Protein AF-A0A8S0ZTH3-F1 (afdb_monomer)

InterPro domains:
  IPR039289 Mitochondrial intermembrane space import and assembly protein 40 [PTHR21622] (33-77)

Mean predicted aligned error: 11.84 Å

Organism: Arctia plantaginis (NCBI:txid874455)

Radius of gyration: 22.98 Å; Cα contacts (8 Å, |Δi|>4): 65; chains: 1; bounding box: 45×37×46 Å

Secondary structure (DSSP, 8-state):
----EEEEESTTS-EEEEE--HHHHHSPP---PPPPP----SB-TTS-B-TT-GGGTTGGGSTTHHHHHHHHHHHHHHH----

Sequence (83 aa):
METRSVLSSGLGGKDMVIIASREELALPSKVVLPEPEPAPGLIMPDGSINWGCPCLGGMATGPCGTQFREAFSCFHYRYNFQV

Structure (mmCIF, N/CA/C/O backbone):
data_AF-A0A8S0ZTH3-F1
#
_entry.id   AF-A0A8S0ZTH3-F1
#
loop_
_atom_site.group_PDB
_atom_site.id
_atom_site.type_symbol
_atom_site.label_atom_id
_atom_site.label_alt_id
_atom_site.label_comp_id
_atom_site.label_asym_id
_atom_site.label_entity_id
_atom_site.label_seq_id
_atom_site.pdbx_PDB_ins_code
_atom_site.Cartn_x
_atom_site.Cartn_y
_atom_site.Cartn_z
_atom_site.occupancy
_atom_site.B_iso_or_equiv
_atom_site.auth_seq_id
_atom_site.auth_comp_id
_atom_site.auth_asym_id
_atom_site.auth_atom_id
_atom_site.pdbx_PDB_model_num
ATOM 1 N N . MET A 1 1 ? -28.031 -0.602 32.083 1.00 46.50 1 MET A N 1
ATOM 2 C CA . MET A 1 1 ? -28.794 0.011 30.978 1.00 46.50 1 MET A CA 1
ATOM 3 C C . MET A 1 1 ? -27.784 0.826 30.200 1.00 46.50 1 MET A C 1
ATOM 5 O O . MET A 1 1 ? -27.201 1.713 30.800 1.00 46.50 1 MET A O 1
ATOM 9 N N . GLU A 1 2 ? -27.461 0.418 28.970 1.00 55.94 2 GLU A N 1
ATOM 10 C CA . GLU A 1 2 ? -26.431 1.054 28.133 1.00 55.94 2 GLU A CA 1
ATOM 11 C C . GLU A 1 2 ? -26.772 2.531 27.924 1.00 55.94 2 GLU A C 1
ATOM 13 O O . GLU A 1 2 ? -27.789 2.866 27.323 1.00 55.94 2 GLU A O 1
ATOM 18 N N . THR A 1 3 ? -25.931 3.412 28.460 1.00 59.72 3 THR A N 1
ATOM 19 C CA . THR A 1 3 ? -26.155 4.868 28.500 1.00 59.72 3 THR A CA 1
ATOM 20 C C . THR A 1 3 ? -25.532 5.582 27.304 1.00 59.72 3 THR A C 1
ATOM 22 O O . THR A 1 3 ? -25.283 6.788 27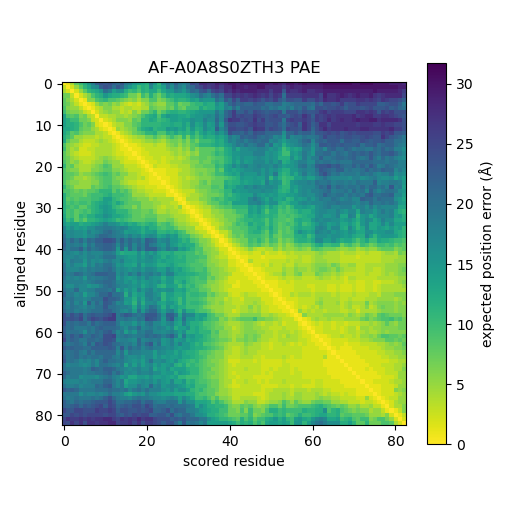.343 1.00 59.72 3 THR A O 1
ATOM 25 N N . ARG A 1 4 ? -25.282 4.847 26.214 1.00 62.84 4 ARG A N 1
ATOM 26 C CA . ARG A 1 4 ? -24.718 5.405 24.987 1.00 62.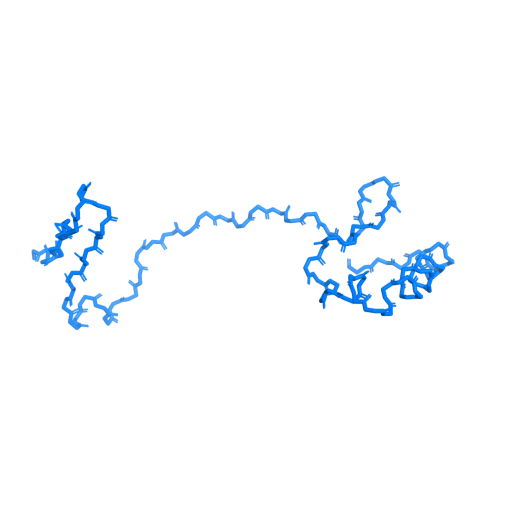84 4 ARG A CA 1
ATOM 27 C C . ARG A 1 4 ? -25.714 6.367 24.361 1.00 62.84 4 ARG A C 1
ATOM 29 O O . ARG A 1 4 ? -26.676 5.963 23.715 1.00 62.84 4 ARG A O 1
ATOM 36 N N . SER A 1 5 ? -25.459 7.654 24.561 1.00 73.81 5 SER A N 1
ATOM 37 C CA . SER A 1 5 ? -26.205 8.725 23.914 1.00 73.81 5 SER A CA 1
ATOM 38 C C . SER A 1 5 ? -25.495 9.062 22.612 1.00 73.81 5 SER A C 1
ATOM 40 O O . SER A 1 5 ? -24.377 9.581 22.623 1.00 73.81 5 SER A O 1
ATOM 42 N N . VAL A 1 6 ? -26.133 8.716 21.497 1.00 79.44 6 VAL A N 1
ATOM 43 C CA . VAL A 1 6 ? -25.702 9.117 20.159 1.00 79.44 6 VAL A CA 1
ATOM 44 C C . VAL A 1 6 ? -26.481 10.371 19.791 1.00 79.44 6 VAL A C 1
ATOM 46 O O . VAL A 1 6 ? -27.700 10.330 19.645 1.00 79.44 6 VAL A O 1
ATOM 49 N N . LEU A 1 7 ? -25.782 11.496 19.685 1.00 80.19 7 LEU A N 1
ATOM 50 C CA . LEU A 1 7 ? -26.362 12.791 19.348 1.00 80.19 7 LEU A CA 1
ATOM 51 C C . LEU A 1 7 ? -25.930 13.174 17.934 1.00 80.19 7 LEU A C 1
ATOM 53 O O . LEU A 1 7 ? -24.737 13.250 17.647 1.00 80.19 7 LEU A O 1
ATOM 57 N N . SER A 1 8 ? -26.888 13.445 17.055 1.00 78.38 8 SER A N 1
ATOM 58 C CA . SER A 1 8 ? -26.615 14.058 15.754 1.00 78.38 8 SER A CA 1
ATOM 59 C C . SER A 1 8 ? -26.459 15.574 15.916 1.00 78.38 8 SER A C 1
ATOM 61 O O . SER A 1 8 ? -27.341 16.222 16.481 1.00 78.38 8 SER A O 1
ATOM 63 N N . SER A 1 9 ? -25.369 16.144 15.409 1.00 77.00 9 SER A N 1
ATOM 64 C CA . SER A 1 9 ? -25.049 17.574 15.448 1.00 77.00 9 SER A CA 1
ATOM 65 C C . SER A 1 9 ? -24.645 18.100 14.057 1.00 77.00 9 SER A C 1
ATOM 67 O O . SER A 1 9 ? -24.442 17.334 13.112 1.00 77.00 9 SER A O 1
ATOM 69 N N . GLY A 1 10 ? -24.572 19.427 13.919 1.00 72.50 10 GLY A N 1
ATOM 70 C CA . GLY A 1 10 ? -24.188 20.128 12.687 1.00 72.50 10 GLY A CA 1
ATOM 71 C C . GLY A 1 10 ? -25.313 20.324 11.660 1.00 72.50 10 GLY 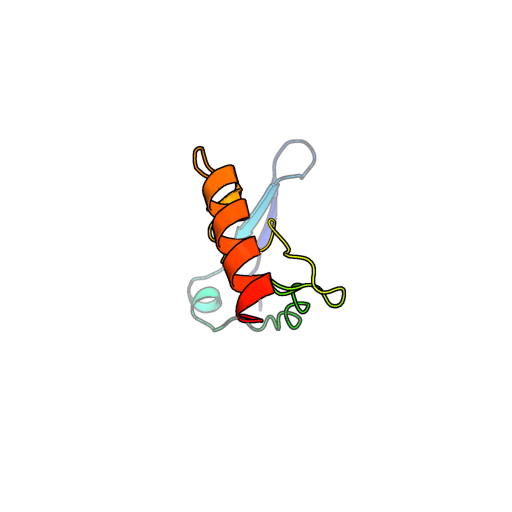A C 1
ATOM 72 O O . GLY A 1 10 ? -26.350 19.660 11.693 1.00 72.50 10 GLY A O 1
ATOM 73 N N . LEU A 1 11 ? -25.117 21.257 10.709 1.00 66.56 11 LEU A N 1
ATOM 74 C CA . LEU A 1 11 ? -26.057 21.461 9.591 1.00 66.56 11 LEU A CA 1
ATOM 75 C C . LEU A 1 11 ? -26.256 20.142 8.835 1.00 66.56 11 LEU A C 1
ATOM 77 O O . LEU A 1 11 ? -25.292 19.620 8.267 1.00 66.56 11 LEU A O 1
ATOM 81 N N . GLY A 1 12 ? -27.492 19.641 8.838 1.00 79.94 12 GLY A N 1
ATOM 82 C CA . GLY A 1 12 ? -27.890 18.415 8.148 1.00 79.94 12 GLY A CA 1
ATOM 83 C C . GLY A 1 12 ? -27.614 17.108 8.900 1.00 79.94 12 GLY A C 1
ATOM 84 O O . GLY A 1 12 ? -27.737 16.058 8.284 1.00 79.94 12 GLY A O 1
ATOM 85 N N . GLY A 1 13 ? -27.234 17.138 10.187 1.00 81.44 13 GLY A N 1
ATOM 86 C CA . GLY A 1 13 ? -27.038 15.916 10.988 1.00 81.44 13 GLY A CA 1
ATOM 87 C C . GLY A 1 13 ? -25.841 15.058 10.562 1.00 81.44 13 GLY A C 1
ATOM 88 O O . GLY A 1 13 ? -25.824 13.857 10.814 1.00 81.44 13 GLY A O 1
ATOM 89 N N . LYS A 1 14 ? -24.855 15.667 9.894 1.00 85.62 14 LYS A N 1
ATOM 90 C CA . LYS A 1 14 ? -23.637 14.996 9.415 1.00 85.62 14 LYS A CA 1
ATOM 91 C C . LYS A 1 14 ? -22.677 14.594 10.537 1.00 85.62 14 LYS A C 1
ATOM 93 O O . LYS A 1 14 ? -21.889 13.673 10.350 1.00 85.62 14 LYS A O 1
ATOM 98 N N . ASP A 1 15 ? -22.728 15.283 11.675 1.00 89.62 15 ASP A N 1
ATOM 99 C CA . ASP A 1 15 ? -21.803 15.050 12.775 1.00 89.62 15 ASP A CA 1
ATOM 100 C C . ASP A 1 15 ? -22.478 14.149 13.812 1.00 89.62 15 ASP A C 1
ATOM 102 O O . ASP A 1 15 ? -23.628 14.374 14.189 1.00 89.62 15 ASP A O 1
ATOM 106 N N . MET A 1 16 ? -21.768 13.129 14.293 1.00 85.56 16 MET A N 1
ATOM 107 C CA . MET A 1 16 ? -22.279 12.200 15.299 1.00 85.56 16 MET A CA 1
ATOM 108 C C . MET A 1 16 ? -21.397 12.243 16.544 1.00 85.56 16 MET A C 1
ATOM 110 O O . MET A 1 16 ? -20.206 11.944 16.489 1.00 85.56 16 MET A O 1
ATOM 114 N N . VAL A 1 17 ? -21.992 12.616 17.674 1.00 87.31 17 VAL A N 1
ATOM 115 C CA . VAL A 1 17 ? -21.333 12.667 18.980 1.00 87.31 17 VAL A CA 1
ATOM 116 C C . VAL A 1 17 ? -21.760 11.447 19.783 1.00 87.31 17 VAL A C 1
ATOM 118 O O . VAL A 1 17 ? -22.947 11.250 20.038 1.00 87.31 17 VAL A O 1
ATOM 121 N N . ILE A 1 18 ? -20.789 10.628 20.186 1.00 86.31 18 ILE A N 1
ATOM 122 C CA . ILE A 1 18 ? -21.013 9.436 21.008 1.00 86.31 18 ILE A CA 1
ATOM 123 C C . ILE A 1 18 ? -20.509 9.733 22.418 1.00 86.31 18 ILE A C 1
ATOM 125 O O . ILE A 1 18 ? -19.312 9.934 22.620 1.00 86.31 18 ILE A O 1
ATOM 129 N N . ILE A 1 19 ? -21.417 9.751 23.393 1.00 87.69 19 ILE A N 1
ATOM 130 C CA . ILE A 1 19 ? -21.077 9.904 24.812 1.00 87.69 19 ILE A CA 1
ATOM 131 C C . ILE A 1 19 ? -21.104 8.516 25.458 1.00 87.69 19 ILE A C 1
ATOM 133 O O . ILE A 1 19 ? -22.137 7.846 25.437 1.00 87.69 19 ILE A O 1
ATOM 137 N N . ALA A 1 20 ? -19.971 8.090 26.018 1.00 85.06 20 ALA A N 1
ATOM 138 C CA . ALA A 1 20 ? -19.814 6.814 26.717 1.00 85.06 20 ALA A CA 1
ATOM 139 C C . ALA A 1 20 ? -19.176 7.033 28.096 1.00 85.06 20 ALA A C 1
ATOM 141 O O . ALA A 1 20 ? -18.347 7.932 28.263 1.00 85.06 20 ALA A O 1
ATOM 142 N N . SER A 1 21 ? -19.561 6.220 29.083 1.00 88.56 21 SER A N 1
ATOM 143 C CA . SER A 1 21 ? -18.988 6.301 30.431 1.00 88.56 21 SER A CA 1
ATOM 144 C C . SER A 1 21 ? -17.587 5.673 30.486 1.00 88.56 21 SER A C 1
ATOM 146 O O . SER A 1 21 ? -17.201 4.884 29.618 1.00 88.56 21 SER A O 1
ATOM 148 N N . ARG A 1 22 ? -16.801 6.004 31.521 1.00 87.88 22 ARG A N 1
ATOM 149 C CA . ARG A 1 22 ? -15.452 5.438 31.704 1.00 87.88 22 ARG A CA 1
ATOM 150 C C . ARG A 1 22 ? -15.502 3.919 31.877 1.00 87.88 22 ARG A C 1
ATOM 152 O O . ARG A 1 22 ? -14.621 3.223 31.387 1.00 87.88 22 ARG A O 1
ATOM 159 N N . GLU A 1 23 ? -16.524 3.417 32.553 1.00 87.56 23 GLU A N 1
ATOM 160 C CA . GLU A 1 23 ? -16.730 1.997 32.836 1.00 87.56 23 GLU A CA 1
ATOM 161 C C . GLU A 1 23 ? -17.051 1.225 31.549 1.00 87.56 23 GLU A C 1
ATOM 163 O O . GLU A 1 23 ? -16.540 0.128 31.348 1.00 87.56 23 GLU A O 1
ATOM 168 N N . GLU A 1 24 ? -17.833 1.822 30.642 1.00 81.44 24 GLU A N 1
ATOM 169 C CA . GLU A 1 24 ? -18.139 1.243 29.329 1.00 81.44 24 GLU A CA 1
ATOM 170 C C . GLU A 1 24 ? -16.912 1.208 28.403 1.00 81.44 24 GLU A C 1
ATOM 172 O O . GLU A 1 24 ? -16.758 0.263 27.632 1.00 81.44 24 GLU A O 1
ATOM 177 N N . LEU A 1 25 ? -16.033 2.213 28.481 1.00 83.19 25 LEU A N 1
ATOM 178 C CA . LEU A 1 25 ? -14.782 2.265 27.710 1.00 83.19 25 LEU A CA 1
ATOM 179 C C . LEU A 1 25 ? -13.672 1.379 28.292 1.00 83.19 25 LEU A C 1
ATOM 181 O O . LEU A 1 25 ? -12.752 1.003 27.570 1.00 83.19 25 LEU A O 1
ATOM 185 N N . ALA A 1 26 ? -13.739 1.060 29.586 1.00 88.06 26 ALA A N 1
ATOM 186 C CA . ALA A 1 26 ? -12.786 0.174 30.249 1.00 88.06 26 ALA A CA 1
ATOM 187 C C . ALA A 1 26 ? -13.022 -1.309 29.913 1.00 88.06 26 ALA A C 1
ATOM 189 O O . ALA A 1 26 ? -12.127 -2.133 30.100 1.00 88.06 26 ALA A O 1
ATOM 190 N N . LEU A 1 27 ? -14.217 -1.656 29.427 1.00 89.00 27 LEU A N 1
ATOM 191 C CA . LEU A 1 27 ? -14.541 -3.004 28.979 1.00 89.00 27 LEU A CA 1
ATOM 192 C C . LEU A 1 27 ? -14.022 -3.22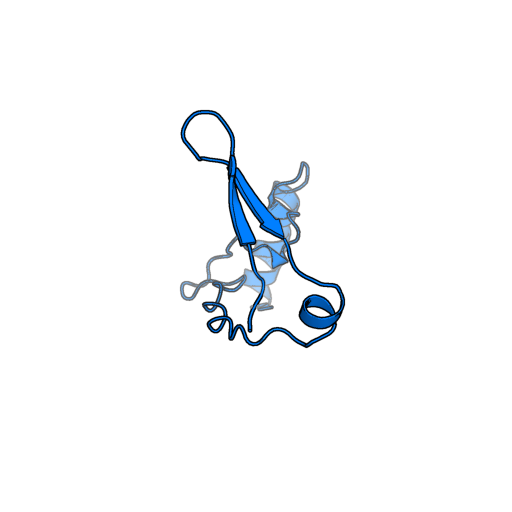9 27.548 1.00 89.00 27 LEU A C 1
ATOM 194 O O . LEU A 1 27 ? -14.150 -2.343 26.700 1.00 89.00 27 LEU A O 1
ATOM 198 N N . PRO A 1 28 ? -13.464 -4.415 27.241 1.00 86.75 28 PRO A N 1
ATOM 199 C CA . PRO A 1 28 ? -13.032 -4.735 25.889 1.00 86.75 28 PRO A CA 1
ATOM 200 C C . PRO A 1 28 ? -14.207 -4.662 24.907 1.00 86.75 28 PRO A C 1
ATOM 202 O O . PRO A 1 28 ? -15.348 -5.006 25.231 1.00 86.75 28 PRO A O 1
ATOM 205 N N . SER A 1 29 ? -13.914 -4.207 23.689 1.00 83.88 29 SER A N 1
ATOM 206 C CA . SER A 1 29 ? -14.915 -4.104 22.630 1.00 83.88 29 SER A CA 1
ATOM 207 C C . SER A 1 29 ? -15.537 -5.470 22.335 1.00 83.88 29 SER A C 1
ATOM 209 O O . SER A 1 29 ? -14.836 -6.470 22.207 1.00 83.88 29 SER A O 1
ATOM 211 N N . LYS A 1 30 ? -16.863 -5.496 22.181 1.00 85.62 30 LYS A N 1
ATOM 212 C CA . LYS A 1 30 ? -17.617 -6.675 21.723 1.00 85.62 30 LYS A CA 1
ATOM 213 C C . LYS A 1 30 ? -17.681 -6.776 20.194 1.00 85.62 30 LYS A C 1
ATOM 215 O O . LYS A 1 30 ? -18.287 -7.707 19.674 1.00 85.62 30 LYS A O 1
ATOM 220 N N . VAL A 1 31 ? -17.136 -5.793 19.475 1.00 86.50 31 VAL A N 1
ATOM 221 C CA . VAL A 1 31 ? -17.195 -5.755 18.012 1.00 86.50 31 VAL A CA 1
ATOM 222 C C . VAL A 1 31 ? -16.242 -6.802 17.451 1.00 86.50 31 VAL A C 1
ATOM 224 O O . VAL A 1 31 ? -15.033 -6.716 17.651 1.00 86.50 31 VAL A O 1
ATOM 227 N N . VAL A 1 32 ? -16.799 -7.766 16.725 1.00 87.19 32 VAL A N 1
ATOM 228 C CA . VAL A 1 32 ? -16.033 -8.675 15.875 1.00 87.19 32 VAL A CA 1
ATOM 229 C C . VAL A 1 32 ? -15.873 -7.985 14.529 1.00 87.19 32 VAL A C 1
ATOM 231 O O . VAL A 1 32 ? -16.860 -7.720 13.842 1.00 87.19 32 VAL A O 1
ATOM 234 N N . LEU A 1 33 ? -14.636 -7.636 14.186 1.00 86.44 33 LEU A N 1
ATOM 235 C CA . LEU A 1 33 ? -14.324 -7.161 12.845 1.00 86.44 33 LEU A CA 1
ATOM 236 C C . LEU A 1 33 ? -14.358 -8.358 11.886 1.00 86.44 33 LEU A C 1
ATOM 238 O O . LEU A 1 33 ? -13.936 -9.449 12.283 1.00 86.44 33 LEU A O 1
ATOM 242 N N . PRO A 1 34 ? -14.851 -8.184 10.650 1.00 86.56 34 PRO A N 1
ATOM 243 C CA . PRO A 1 34 ? -14.681 -9.205 9.629 1.00 86.56 34 PRO A CA 1
ATOM 244 C C . PRO A 1 34 ? -13.188 -9.466 9.410 1.00 86.56 34 PRO A C 1
ATOM 246 O O . PRO A 1 34 ? -12.354 -8.580 9.630 1.00 86.56 34 PRO A O 1
ATOM 249 N N . GLU A 1 35 ? -12.850 -10.681 8.984 1.00 84.38 35 GLU A N 1
ATOM 250 C CA . GLU A 1 35 ? -11.477 -10.983 8.593 1.00 84.38 35 GLU A CA 1
ATOM 251 C C . GLU A 1 35 ? -11.043 -10.020 7.477 1.00 84.38 35 GLU A C 1
ATOM 253 O O . GLU A 1 35 ? -11.841 -9.740 6.574 1.00 84.38 35 GLU A O 1
ATOM 258 N N . PRO A 1 36 ? -9.814 -9.476 7.537 1.00 80.19 36 PRO A N 1
ATOM 259 C CA . PRO A 1 36 ? -9.295 -8.656 6.458 1.00 80.19 36 PRO A CA 1
ATOM 260 C C . PRO A 1 36 ? -9.371 -9.442 5.154 1.00 80.19 36 PRO A C 1
ATOM 262 O O . PRO A 1 36 ? -8.916 -10.586 5.095 1.00 80.19 36 PRO A O 1
ATOM 265 N N . GLU A 1 37 ? -9.919 -8.829 4.105 1.00 77.94 37 GLU A N 1
ATOM 266 C CA . GLU A 1 37 ? -9.813 -9.424 2.779 1.00 77.94 37 GLU A CA 1
ATOM 267 C C . GLU A 1 37 ? -8.32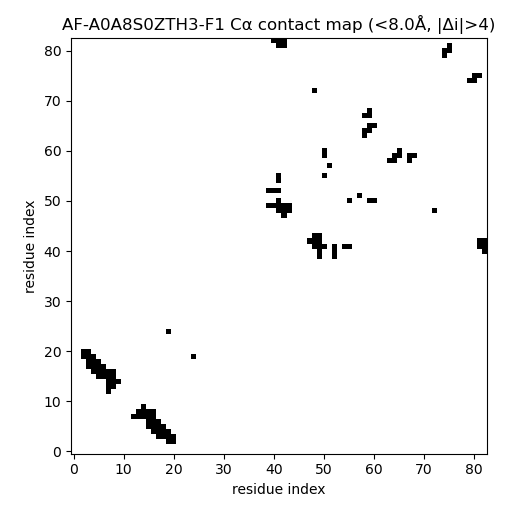6 -9.628 2.446 1.00 77.94 37 GLU A C 1
ATOM 269 O O . GLU A 1 37 ? -7.503 -8.755 2.759 1.00 77.94 37 GLU A O 1
ATOM 274 N N . PRO A 1 38 ? -7.952 -10.766 1.838 1.00 70.56 38 PRO A N 1
ATOM 275 C CA . PRO A 1 38 ? -6.575 -11.011 1.453 1.00 70.56 38 PRO A CA 1
ATOM 276 C C . PRO A 1 38 ? -6.154 -9.949 0.438 1.00 70.56 38 PRO A C 1
ATOM 278 O O . PRO A 1 38 ? -6.559 -9.972 -0.725 1.00 70.56 38 PRO A O 1
ATOM 281 N N . ALA A 1 39 ? -5.344 -8.993 0.891 1.00 70.50 39 ALA A N 1
ATOM 282 C CA . ALA A 1 39 ? -4.765 -8.002 0.007 1.00 70.50 39 ALA A CA 1
ATOM 283 C C . ALA A 1 39 ? -3.853 -8.725 -0.996 1.00 70.50 39 ALA A C 1
ATOM 285 O O . ALA A 1 39 ? -3.060 -9.580 -0.585 1.00 70.50 39 ALA A O 1
ATOM 286 N N . PRO A 1 40 ? -3.939 -8.407 -2.300 1.00 73.69 40 PRO A N 1
ATOM 287 C CA . PRO A 1 40 ? -3.024 -8.974 -3.272 1.00 73.69 40 PRO A CA 1
ATOM 288 C C . PRO A 1 40 ? -1.591 -8.650 -2.845 1.00 73.69 40 PRO A C 1
ATOM 290 O O . PRO A 1 40 ? -1.249 -7.490 -2.585 1.00 73.69 40 PRO A O 1
ATOM 293 N N . GLY A 1 41 ? -0.777 -9.702 -2.740 1.00 81.62 41 GLY A N 1
ATOM 294 C CA . GLY A 1 41 ? 0.630 -9.597 -2.383 1.00 81.62 41 GLY A CA 1
ATOM 295 C C . GLY A 1 41 ? 1.422 -8.773 -3.398 1.00 81.62 41 GLY A C 1
ATOM 296 O O . GLY A 1 41 ? 0.890 -8.239 -4.376 1.00 81.62 41 GLY A O 1
ATOM 297 N N . LEU A 1 42 ? 2.730 -8.667 -3.170 1.00 86.31 42 LEU A N 1
ATOM 298 C CA . LEU A 1 42 ? 3.592 -7.913 -4.075 1.00 86.31 42 LEU A CA 1
ATOM 299 C C . LEU A 1 42 ? 3.631 -8.523 -5.481 1.00 86.31 42 LEU A C 1
ATOM 301 O O . LEU A 1 42 ? 3.737 -7.795 -6.465 1.00 86.31 42 LEU A O 1
ATOM 305 N N . ILE A 1 43 ? 3.547 -9.847 -5.571 1.00 87.56 43 ILE A N 1
ATOM 306 C CA . ILE A 1 43 ? 3.546 -10.568 -6.838 1.00 87.56 43 ILE A CA 1
ATOM 307 C C . ILE A 1 43 ? 2.124 -11.020 -7.140 1.00 87.56 43 ILE A C 1
ATOM 309 O O . ILE A 1 43 ? 1.495 -11.724 -6.348 1.00 87.56 43 ILE A O 1
ATOM 313 N N . MET A 1 44 ? 1.617 -10.585 -8.288 1.00 86.44 44 MET A N 1
ATOM 314 C CA . MET A 1 44 ? 0.316 -10.992 -8.796 1.00 86.44 44 MET A CA 1
ATOM 315 C C . MET A 1 44 ? 0.372 -12.430 -9.344 1.00 86.44 44 MET A C 1
ATOM 317 O O . MET A 1 44 ? 1.450 -12.921 -9.688 1.00 86.44 44 MET A O 1
ATOM 321 N N . PRO A 1 45 ? -0.775 -13.124 -9.470 1.00 83.88 45 PRO A N 1
ATOM 322 C CA . PRO A 1 45 ? -0.815 -14.486 -10.014 1.00 83.88 45 PRO A CA 1
ATOM 323 C C . PRO A 1 45 ? -0.279 -14.615 -11.448 1.00 83.88 45 PRO A C 1
ATOM 325 O O . PRO A 1 45 ? 0.110 -15.703 -11.858 1.00 83.88 45 PRO A O 1
ATOM 328 N N . ASP A 1 46 ? -0.260 -13.519 -12.209 1.00 85.94 46 ASP A N 1
ATOM 329 C CA . ASP A 1 46 ? 0.300 -13.448 -13.563 1.00 85.94 46 ASP A CA 1
ATOM 330 C C . ASP A 1 46 ? 1.832 -13.267 -13.587 1.00 85.94 46 ASP A C 1
ATOM 332 O O . ASP A 1 46 ? 2.430 -13.243 -14.662 1.00 85.94 46 ASP A O 1
ATOM 336 N N . GLY A 1 47 ? 2.474 -13.143 -12.418 1.00 84.81 47 GLY A N 1
ATOM 337 C CA . GLY A 1 47 ? 3.910 -12.901 -12.277 1.00 84.81 47 GLY A CA 1
ATOM 338 C C . GLY A 1 47 ? 4.322 -11.433 -12.413 1.00 84.81 47 GLY A C 1
ATOM 339 O O . GLY A 1 47 ? 5.514 -11.133 -12.427 1.00 84.81 47 GLY A O 1
ATOM 340 N N . SER A 1 48 ? 3.373 -10.499 -12.517 1.00 87.75 48 SER A N 1
ATOM 341 C CA . SER A 1 48 ? 3.676 -9.068 -12.515 1.00 87.75 48 SER A CA 1
ATOM 342 C C . SER A 1 48 ? 3.797 -8.506 -11.091 1.00 87.75 48 SER A C 1
ATOM 344 O O . SER A 1 48 ? 3.279 -9.061 -10.119 1.00 87.75 48 SER A O 1
ATOM 346 N N . ILE A 1 49 ? 4.528 -7.396 -10.955 1.00 88.56 49 ILE A N 1
ATOM 347 C CA . ILE A 1 49 ? 4.790 -6.750 -9.663 1.00 88.56 49 ILE A CA 1
ATOM 348 C C . ILE A 1 49 ? 3.731 -5.672 -9.399 1.00 88.56 49 ILE A C 1
ATOM 350 O O . ILE A 1 49 ? 3.604 -4.707 -10.157 1.00 88.56 49 ILE A O 1
ATOM 354 N N . ASN A 1 50 ? 3.020 -5.791 -8.278 1.00 88.12 50 ASN A N 1
ATOM 355 C CA . ASN A 1 50 ? 2.073 -4.798 -7.786 1.00 88.12 50 ASN A CA 1
ATOM 356 C C . ASN A 1 50 ? 2.803 -3.623 -7.107 1.00 88.12 50 ASN A C 1
ATOM 358 O O . ASN A 1 50 ? 3.033 -3.617 -5.897 1.00 88.12 50 ASN A O 1
ATOM 362 N N . TRP A 1 51 ? 3.119 -2.580 -7.877 1.00 88.50 51 TRP A N 1
ATOM 363 C CA . TRP A 1 51 ? 3.776 -1.365 -7.365 1.00 88.50 51 TRP A CA 1
ATOM 364 C C . TRP A 1 51 ? 2.928 -0.540 -6.385 1.00 88.50 51 TRP A C 1
ATOM 366 O O . TRP A 1 51 ? 3.464 0.345 -5.720 1.00 88.50 51 TRP A O 1
ATOM 376 N N . GLY A 1 52 ? 1.624 -0.815 -6.297 1.00 85.56 52 GLY A N 1
ATOM 377 C CA . GLY A 1 52 ? 0.711 -0.194 -5.337 1.00 85.56 52 GLY A CA 1
ATOM 378 C C . GLY A 1 52 ? 0.622 -0.937 -4.003 1.00 85.56 52 GLY A C 1
ATOM 379 O O . GLY A 1 52 ? -0.079 -0.474 -3.105 1.00 85.56 52 GLY A O 1
ATOM 380 N N . CYS A 1 53 ? 1.306 -2.078 -3.856 1.00 87.12 53 CYS A N 1
ATOM 381 C CA . CYS A 1 53 ? 1.280 -2.855 -2.624 1.00 87.12 53 CYS A CA 1
ATOM 382 C C . CYS A 1 53 ? 1.872 -2.022 -1.467 1.00 87.12 53 CYS A C 1
ATOM 384 O O . CYS A 1 53 ? 3.046 -1.641 -1.539 1.00 87.12 53 CYS A O 1
ATOM 386 N N . PRO A 1 54 ? 1.116 -1.747 -0.383 1.00 83.00 54 PRO A N 1
ATOM 387 C CA . PRO A 1 54 ? 1.599 -0.923 0.729 1.00 83.00 54 PRO A CA 1
ATOM 388 C C . PRO A 1 54 ? 2.847 -1.509 1.411 1.00 83.00 54 PRO A C 1
ATOM 390 O O . PRO A 1 54 ? 3.627 -0.762 1.998 1.00 83.00 54 PRO A O 1
ATOM 393 N N . CYS A 1 55 ? 3.100 -2.814 1.258 1.00 82.62 55 CYS A N 1
ATOM 394 C CA . CYS A 1 55 ? 4.313 -3.488 1.724 1.00 82.62 55 CYS A CA 1
ATOM 395 C C . CYS A 1 55 ? 5.604 -2.941 1.087 1.00 82.62 55 CYS A C 1
ATOM 397 O O . CYS A 1 55 ? 6.661 -3.014 1.705 1.00 82.62 55 CYS A O 1
ATOM 399 N N . LEU A 1 56 ? 5.535 -2.353 -0.115 1.00 84.75 56 LEU A N 1
ATOM 400 C CA . LEU A 1 56 ? 6.680 -1.690 -0.757 1.00 84.75 56 LEU A CA 1
ATOM 401 C C . LEU A 1 56 ? 7.058 -0.355 -0.107 1.00 84.75 56 LEU A C 1
ATOM 403 O O . LEU A 1 56 ? 8.011 0.289 -0.548 1.00 84.75 56 LEU A O 1
ATOM 407 N N . GLY A 1 57 ? 6.286 0.117 0.876 1.00 82.62 57 GLY A N 1
ATOM 408 C CA . GLY A 1 57 ? 6.595 1.334 1.622 1.00 82.62 57 GLY A CA 1
ATOM 409 C C . GLY A 1 57 ? 6.713 2.586 0.747 1.00 82.62 57 GLY A C 1
ATOM 410 O O . GLY A 1 57 ? 7.457 3.502 1.082 1.00 82.62 57 GLY A O 1
ATOM 411 N N . GLY A 1 58 ? 6.045 2.616 -0.412 1.00 82.81 58 GLY A N 1
ATOM 412 C CA . GLY A 1 58 ? 6.096 3.747 -1.343 1.00 82.81 58 GLY A CA 1
ATOM 413 C C . GLY A 1 58 ? 7.428 3.927 -2.083 1.00 82.81 58 GLY A C 1
ATOM 414 O O . GLY A 1 58 ? 7.581 4.910 -2.808 1.00 82.81 58 GLY A O 1
ATOM 415 N N . MET A 1 59 ? 8.378 2.988 -1.969 1.00 85.69 59 MET A N 1
ATOM 416 C CA . MET A 1 59 ? 9.685 3.080 -2.639 1.00 85.69 59 MET A CA 1
ATOM 417 C C . MET A 1 59 ? 9.554 3.178 -4.162 1.00 85.69 59 MET A C 1
ATOM 419 O O . MET A 1 59 ? 10.316 3.891 -4.811 1.00 85.69 59 MET A O 1
ATOM 423 N N . ALA A 1 60 ? 8.541 2.519 -4.726 1.00 86.44 60 ALA A N 1
ATOM 424 C CA . ALA A 1 60 ? 8.246 2.561 -6.152 1.00 86.44 60 ALA A CA 1
ATOM 425 C C . ALA A 1 60 ? 7.694 3.917 -6.629 1.00 86.44 60 ALA A C 1
ATOM 427 O O . ALA A 1 60 ? 7.758 4.203 -7.819 1.00 86.44 60 ALA A O 1
ATOM 428 N N . THR A 1 61 ? 7.186 4.775 -5.744 1.00 87.00 61 THR A N 1
ATOM 429 C CA . THR A 1 61 ? 6.488 6.023 -6.121 1.00 87.00 61 THR A CA 1
ATOM 430 C C . THR A 1 61 ? 7.293 7.283 -5.770 1.00 87.00 61 THR A C 1
ATOM 432 O O . THR A 1 61 ? 6.857 8.396 -6.048 1.00 87.00 61 THR A O 1
ATOM 435 N N . GLY A 1 62 ? 8.482 7.130 -5.180 1.00 87.06 62 GLY A N 1
ATOM 436 C CA . GLY A 1 62 ? 9.372 8.241 -4.832 1.00 87.06 62 GLY A CA 1
ATOM 437 C C . GLY A 1 62 ? 10.198 8.790 -6.009 1.00 87.06 62 GLY A C 1
ATOM 438 O O . GLY A 1 62 ? 10.134 8.262 -7.122 1.00 87.06 62 GLY A O 1
ATOM 439 N N . PRO A 1 63 ? 11.049 9.809 -5.770 1.00 91.19 63 PRO A N 1
ATOM 440 C CA . PRO A 1 63 ? 11.942 10.373 -6.792 1.00 91.19 63 PRO A CA 1
ATOM 441 C C . PRO A 1 63 ? 12.922 9.340 -7.375 1.00 91.19 63 PRO A C 1
ATOM 443 O O . PRO A 1 63 ? 13.334 9.462 -8.524 1.00 91.19 63 PRO A O 1
ATOM 446 N N . CYS A 1 64 ? 13.246 8.296 -6.603 1.00 92.19 64 CYS A N 1
ATOM 447 C CA . CYS A 1 64 ? 14.074 7.160 -7.024 1.00 92.19 64 CYS A CA 1
ATOM 448 C C . CYS A 1 64 ? 13.246 5.934 -7.464 1.00 92.19 64 CYS A C 1
ATOM 450 O O . CYS A 1 64 ? 13.766 4.820 -7.554 1.00 92.19 64 CYS A O 1
ATOM 452 N N . GLY A 1 65 ? 11.940 6.108 -7.683 1.00 90.69 65 GLY A N 1
ATOM 453 C CA . GLY A 1 65 ? 11.008 5.009 -7.915 1.00 90.69 65 GLY A CA 1
ATOM 454 C C . GLY A 1 65 ? 11.284 4.240 -9.202 1.00 90.69 65 GLY A C 1
ATOM 455 O O . GLY A 1 65 ? 11.117 3.027 -9.234 1.00 90.69 65 GLY A O 1
ATOM 456 N N . THR A 1 66 ? 11.763 4.904 -10.255 1.00 92.19 66 THR A N 1
ATOM 457 C CA . THR A 1 66 ? 12.088 4.233 -11.524 1.00 92.19 66 THR A CA 1
ATOM 458 C C . THR A 1 66 ? 13.289 3.304 -11.379 1.00 92.19 66 THR A C 1
ATOM 460 O O . THR A 1 66 ? 13.198 2.145 -11.768 1.00 92.19 66 THR A O 1
ATOM 463 N N . GLN A 1 67 ? 14.360 3.762 -10.729 1.00 93.12 67 GLN A N 1
ATOM 464 C CA . GLN A 1 67 ? 15.550 2.949 -10.475 1.00 93.12 67 GLN A CA 1
ATOM 465 C C . GLN A 1 67 ? 15.218 1.763 -9.564 1.00 93.12 67 GLN A C 1
ATOM 467 O O . GLN A 1 67 ? 15.682 0.647 -9.792 1.00 93.12 67 GLN A O 1
ATOM 472 N N . PHE A 1 68 ? 14.369 1.989 -8.555 1.00 92.31 68 PHE A N 1
ATOM 473 C CA . PHE A 1 68 ? 13.871 0.921 -7.695 1.00 92.31 68 PHE A CA 1
ATOM 474 C C . PHE A 1 68 ? 13.066 -0.112 -8.491 1.00 92.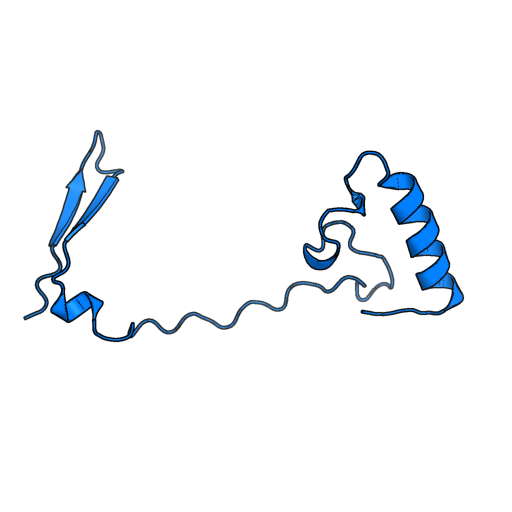31 68 PHE A C 1
ATOM 476 O O . PHE A 1 68 ? 13.322 -1.307 -8.363 1.00 92.31 68 PHE A O 1
ATOM 483 N N . ARG A 1 69 ? 12.137 0.333 -9.350 1.00 91.31 69 ARG A N 1
ATOM 484 C CA . ARG A 1 69 ? 11.337 -0.564 -10.192 1.00 91.31 69 ARG A CA 1
ATOM 485 C C . ARG A 1 69 ? 12.203 -1.419 -11.107 1.00 91.31 69 ARG A C 1
ATOM 487 O O . ARG A 1 69 ? 11.971 -2.621 -11.206 1.00 91.31 69 ARG A O 1
ATOM 494 N N . GLU A 1 70 ? 13.203 -0.822 -11.744 1.00 91.06 70 GLU A N 1
ATOM 495 C CA . GLU A 1 70 ? 14.131 -1.521 -12.638 1.00 91.06 70 GLU A CA 1
ATOM 496 C C . GLU A 1 70 ? 14.970 -2.560 -11.891 1.00 91.06 70 GLU A C 1
ATOM 498 O O . GLU A 1 70 ? 15.007 -3.729 -12.283 1.00 91.06 70 GLU A O 1
ATOM 503 N N . ALA A 1 71 ? 15.597 -2.162 -10.781 1.00 90.50 71 ALA A N 1
ATOM 504 C CA . ALA A 1 71 ? 16.409 -3.063 -9.973 1.00 90.50 71 ALA A CA 1
ATOM 505 C C . ALA A 1 71 ? 15.565 -4.220 -9.421 1.00 90.50 71 ALA A C 1
ATOM 507 O O . ALA A 1 71 ? 15.936 -5.384 -9.563 1.00 90.50 71 ALA A O 1
ATOM 508 N N . PHE A 1 72 ? 14.400 -3.915 -8.847 1.00 89.88 72 PHE A N 1
ATOM 509 C CA . PHE A 1 72 ? 13.523 -4.914 -8.246 1.00 89.88 72 PHE A CA 1
ATOM 510 C C . PHE A 1 72 ? 12.936 -5.875 -9.292 1.00 89.88 72 PHE A C 1
ATOM 512 O O . PHE A 1 72 ? 12.905 -7.083 -9.063 1.00 89.88 72 PHE A O 1
ATOM 519 N N . SER A 1 73 ? 12.579 -5.377 -10.483 1.00 90.56 73 SER A N 1
ATOM 520 C CA . SER A 1 73 ? 12.158 -6.229 -11.608 1.00 90.56 73 SER A CA 1
ATOM 521 C C . SER A 1 73 ? 13.281 -7.161 -12.068 1.00 90.56 73 SER A C 1
ATOM 523 O O . SER A 1 73 ? 13.031 -8.329 -12.360 1.00 90.56 73 SER A O 1
ATOM 525 N N . CYS A 1 74 ? 14.529 -6.679 -12.087 1.00 91.38 74 CYS A N 1
ATOM 526 C CA . CYS A 1 74 ? 15.691 -7.511 -12.394 1.00 91.38 74 CYS A CA 1
ATOM 527 C C . CYS A 1 74 ? 15.857 -8.641 -11.366 1.00 91.38 74 CYS A C 1
ATOM 529 O O . CYS A 1 74 ? 16.008 -9.799 -11.753 1.00 91.38 74 CYS A O 1
ATOM 531 N N . PHE A 1 75 ? 15.767 -8.336 -10.068 1.00 88.69 75 PHE A N 1
ATOM 532 C CA . PHE A 1 75 ? 15.849 -9.352 -9.015 1.00 88.69 75 PHE A CA 1
ATOM 533 C C . PHE A 1 75 ? 14.726 -10.387 -9.114 1.00 88.69 75 PHE A C 1
ATOM 535 O O . PHE A 1 75 ? 15.000 -11.587 -9.049 1.00 88.69 75 PHE A O 1
ATOM 542 N N . HIS A 1 76 ? 13.487 -9.938 -9.323 1.00 87.88 76 HIS A N 1
ATOM 543 C CA . HIS A 1 76 ? 12.337 -10.823 -9.466 1.00 87.88 76 HIS A CA 1
ATOM 544 C C . HIS A 1 76 ? 12.491 -11.756 -10.677 1.00 87.88 76 HIS A C 1
ATOM 546 O O . HIS A 1 76 ? 12.420 -12.970 -10.521 1.00 87.88 76 HIS A O 1
ATOM 552 N N . TYR A 1 77 ? 12.824 -11.220 -11.856 1.00 85.06 77 TYR A N 1
ATOM 553 C CA . TYR A 1 77 ? 12.997 -12.025 -13.070 1.00 85.06 77 TYR A CA 1
ATOM 554 C C . TYR A 1 77 ? 14.171 -13.014 -12.980 1.00 85.06 77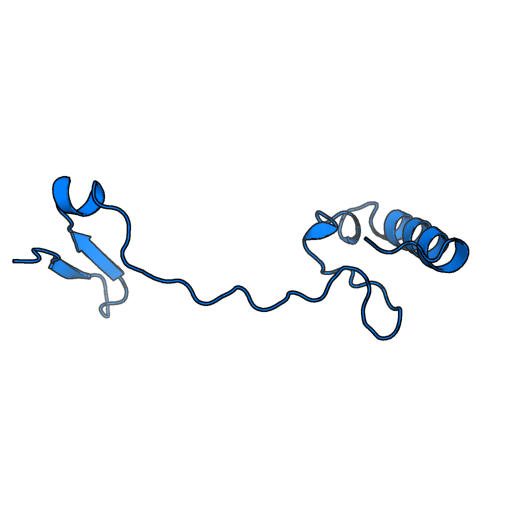 TYR A C 1
ATOM 556 O O . TYR A 1 77 ? 14.115 -14.108 -13.536 1.00 85.06 77 TYR A O 1
ATOM 564 N N . ARG A 1 78 ? 15.265 -12.636 -12.306 1.00 83.62 78 ARG A N 1
ATOM 565 C CA . ARG A 1 78 ? 16.496 -13.444 -12.261 1.00 83.62 78 ARG A CA 1
ATOM 566 C C . ARG A 1 78 ? 16.491 -14.516 -11.182 1.00 83.62 78 ARG A C 1
ATOM 568 O O . ARG A 1 78 ? 17.033 -15.592 -11.412 1.00 83.62 78 ARG A O 1
ATOM 575 N N . TYR A 1 79 ? 15.929 -14.211 -10.020 1.00 82.44 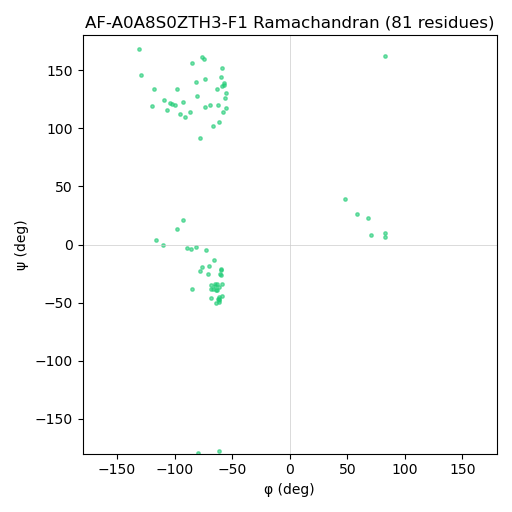79 TYR A N 1
ATOM 576 C CA . TYR A 1 79 ? 16.011 -15.072 -8.838 1.00 82.44 79 TYR A CA 1
ATOM 577 C C . TYR A 1 79 ? 14.650 -15.604 -8.394 1.00 82.44 79 TYR A C 1
ATOM 579 O O . TYR A 1 79 ? 14.575 -16.283 -7.374 1.00 82.44 79 TYR A O 1
ATOM 587 N N . ASN A 1 80 ? 13.589 -15.299 -9.149 1.00 76.25 80 ASN A N 1
ATOM 588 C CA . ASN A 1 80 ? 12.205 -15.638 -8.828 1.00 76.25 80 ASN A CA 1
ATOM 589 C C . ASN A 1 80 ? 11.836 -15.271 -7.381 1.00 76.25 80 ASN A C 1
ATOM 591 O O . ASN A 1 80 ? 11.186 -16.027 -6.662 1.00 76.25 80 ASN A O 1
ATOM 595 N N . PHE A 1 81 ? 12.337 -14.119 -6.931 1.00 71.81 81 PHE A N 1
ATOM 596 C CA . PHE A 1 81 ? 12.179 -13.663 -5.559 1.00 71.81 81 PHE A CA 1
ATOM 597 C C . PHE A 1 81 ? 10.713 -13.289 -5.302 1.00 71.81 81 PHE A C 1
ATOM 599 O O . PHE A 1 81 ? 10.177 -12.401 -5.971 1.00 71.81 81 PHE A O 1
ATOM 606 N N . GLN A 1 82 ? 10.084 -13.968 -4.339 1.00 66.19 82 GLN A N 1
ATOM 607 C CA . GLN A 1 82 ? 8.746 -13.674 -3.821 1.00 66.19 82 GLN A CA 1
ATOM 608 C C . GLN A 1 82 ? 8.854 -13.320 -2.330 1.00 66.19 82 GLN A C 1
ATOM 610 O O . GLN A 1 82 ? 9.549 -14.007 -1.580 1.00 66.19 82 GLN A O 1
ATOM 615 N N . VAL A 1 83 ? 8.180 -12.236 -1.936 1.00 60.12 83 VAL A N 1
ATOM 616 C CA . VAL A 1 83 ? 7.951 -11.799 -0.544 1.00 60.12 83 VAL A CA 1
ATOM 617 C C . VAL A 1 83 ? 6.526 -12.108 -0.136 1.00 60.12 83 VAL A C 1
ATOM 619 O O . VAL A 1 83 ? 5.639 -11.968 -1.011 1.00 60.12 83 VAL A O 1
#

Solvent-accessible surface area (backbone atoms onl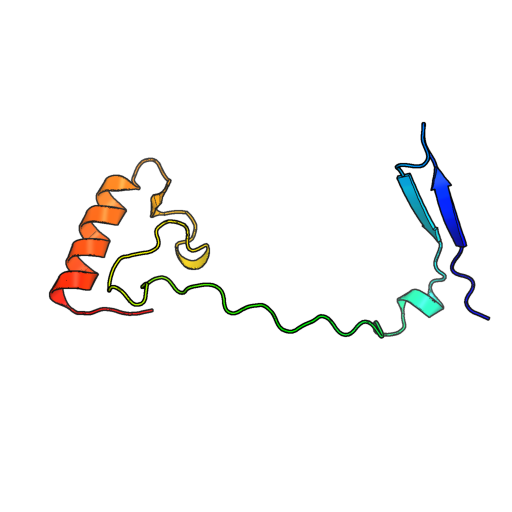y — not comparable to full-atom values): 5486 Å² total; per-residue (Å²): 130,90,73,67,47,76,43,71,38,69,90,87,54,77,38,77,47,78,47,73,55,72,72,67,68,70,45,81,80,86,78,79,75,77,79,78,76,85,70,76,52,44,60,42,98,88,73,47,74,43,77,81,29,72,89,59,71,57,50,54,74,45,98,59,7,66,63,46,47,54,51,52,50,49,47,32,75,74,66,69,63,79,120

Foldseek 3Di:
DFPWDWDQDDDPSPDTDTDHDPVRVVDDDPDDDPDPDPDQFQAHPVRDGDCVPCVVVCCLVDPCNVVVVVVVVVCCVPVVDGD

pLDDT: mean 82.77, std 8.82, range [46.5, 93.12]

=== Feature glossary ===
Feature key, reading from the visual/contextual features back to the raw sequence:

Rendered structure images. Structure images are PyMOL renders from six orthogonal camera directions. Cartoon representation draws helices as coils and strands as arrows; sticks shows the backbone as bonds; surface shows the solvent-excluded envelope. Rainbow coloring maps sequence position to hue (blue→red, N→C); chain coloring assigns a distinct color per polypeptide.

Contact-map, Ramachandran, and PAE plots. Three diagnostic plots accompany the record. The Cα contact map visualizes the tertiary structure as a 2D adjacency matrix (8 Å cutoff, sequence-local contacts suppressed). The Ramachandran plot shows the distribution of backbone (φ, ψ) torsions, with points in the α and β basins reflecting secondary structure content. The PAE plot shows AlphaFold's inter-residue confidence as a color matrix.

InterPro / GO / CATH / organism. The annotation block draws on four external resources. InterPro: which protein families and domains the sequence belongs to. GO: standardized terms for what the protein does, what process it participates in, and where in the cell it acts. CATH: which structural fold it has in the CATH hierarchy. Organism: the species of origin.

Nearest PDB structures. Structural nearest neighbors (via Foldseek easy-search vs the PDB). Reported per hit: target PDB id, E-value, and alignment TM-score. A TM-score above ~0.5 is the conventional threshold for 'same fold'.

Predicted aligned error. Predicted aligned error is AlphaFold's pairwise confidence. Unlike pLDDT (per-residue), PAE is per-residue-pair and captures whether two parts of the structure are correctly placed relative to each other. Units are ångströms of expected positional error.

Solvent-accessible surface area. SASA measures how much of the protein is reachable by solvent. It is computed by rolling a water-sized probe over the atomic surface and summing the exposed area (Å²). Per-residue SASA distinguishes core (buried, low SASA) from surface (exposed, high SASA) residues; total SASA is a whole-molecule size measure.

B-factor. Crystallographic B-factors measure how much each atom's electron density is smeared out, in Å². They rise in mobile loops and surface residues and fall in the buried interior. In AlphaFold models this column is repurposed to hold pLDDT instead.

pLDDT. For AlphaFold models, the B-factor field carries pLDDT — the model's own estimate of local accuracy on a 0–100 scale. Regions with pLDDT<50 should be treated as essentially unmodeled; they often correspond to intrinsically disordered segments.

Backbone torsions (φ/ψ). φ (phi) and ψ (psi) are the two rotatable backbone dihedrals per residue: φ is the C(i-1)–N–Cα–C torsion, ψ is the N–Cα–C–N(i+1) torsion, both in degrees on (−180°, 180°]. α-helical residues cluster near (−60°, −45°); β-strand residues near (−120°, +130°). A Ramachandran plot is simply a scatter of (φ, ψ) for every residue.

Radius of gyration, Cα contacts, bounding box. Radius of gyration (Rg) is the root-mean-square distance of Cα atoms from their centroid — a single number for overall size and compactness. A globular domain of N residues has Rg ≈ 2.2·N^0.38 Å; an extended or disordered chain has a much larger Rg. The Cα contact count is the number of residue pairs whose Cα atoms are within 8 Å and are more than four positions apart in sequence — a standard proxy for tertiary packing density. The bounding box is the smallest axis-aligned box enclosing all Cα atoms.

Secondary structure (3-state, P-SEA). Three-state secondary structure (P-SEA) collapses the eight DSSP classes into helix (a), strand (b), and coil (c). P-SEA assigns these from Cα geometry alone — distances and angles — without requiring backbone oxygens, so it works on any Cα trace.

Secondary structure (8-state, DSSP). Secondary structure is the local, repeating backbone conformation. DSSP classifies it into eight states by reading the hydrogen-bond network: three helix types (H, G, I), two β types (E, B), two non-regular types (T, S), and unstructured coil (-).

Foldseek 3Di. The Foldseek 3Di string encodes local tertiary geometry as a 20-letter alphabet — one character per residue — derived from the relative positions of nearby Cα atoms. Unlike the amino-acid sequence, 3Di is a direct function of the 3D structure, so two proteins with the same fold have similar 3Di strings even at low sequence identity.

mmCIF coordinates. Structure coordinates are given as an mmCIF _atom_site loop: one row per atom with element, residue name, chain id, sequence number, and x/y/z position in Å. Only the four main-chain atoms per residue are included here; side chains are omitted to keep the record compact.

Sequence. This is the polypeptide sequence — one letter per residue, N-terminus first. Length ranges from a few dozen residues for small domains to over a thousand for large multi-domain proteins.